Protein AF-A0A968BUD0-F1 (afdb_monomer_lite)

Secondary structure (DSSP, 8-state):
-HHHHHHHHHHHHHHS----PEEETTEEESS---HHHHHHHHHHHS-TTHHHHHHHHHHHHSTT-TTS-HHHHHHHHHHHHHHHHHHHHHHT-SS--GGGGTTHHHHHHHHHHHHHHHHHHHHHT-GGGGGGTTHHHHHHHHHHHHHHHHHHHHTTT-GGG---GGGT-

pLDDT: mean 84.37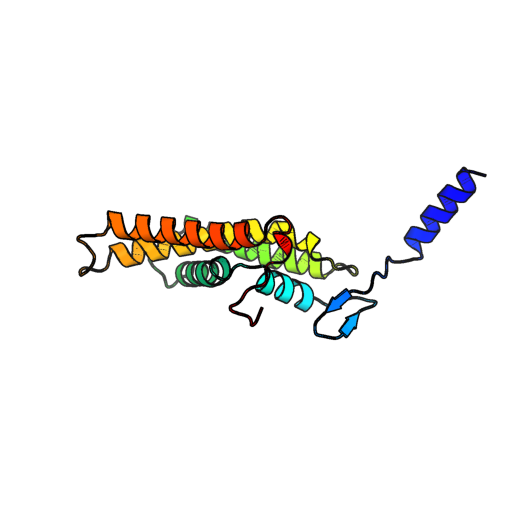, std 7.73, range [54.53, 96.25]

Foldseek 3Di:
DVVVVVVVVVVCCVVDDPQPFDDDPNDTHSKQPALVVLVQLVQFQDALQLVVLLVLLVVCLDPPNPQDDPVSSCLNVVLVCVLVVQSVVQRPDGDDDSVSSVVNVVSSNVSSVNSLQSVLCVQCPPPVCVVCSPVSSVVSVVVSVVVVCVLQVVCPPCSSPGTYVVVVD

Sequence (169 aa):
DVVRKVVNWTFFHVDTGHENPVFFNGEVFHGDPGLSYYVATILWKMTALTLPMALVALVFALPWSRRNTYVQRIVVWSLVVYVVCFTLQMGLGDWKQVSYMVPVFPALDVVAAFGLVQSTEGIGRIPRWRKWRWRLPMTFISLALALQAAIVFSRHPYYGTHHNTLLGG

Radius of gyration: 21.45 Å; chains: 1; bounding box: 52×38×60 Å

Structure (mmCIF, N/CA/C/O backbone):
data_AF-A0A968BUD0-F1
#
_entry.id   AF-A0A968BUD0-F1
#
loop_
_atom_site.group_PDB
_atom_site.id
_atom_site.type_symbol
_atom_site.label_atom_id
_atom_site.label_alt_id
_atom_site.label_comp_id
_atom_site.label_asym_id
_atom_site.label_entity_id
_atom_site.label_seq_id
_atom_site.pdbx_PDB_ins_code
_atom_site.Cartn_x
_atom_site.Cartn_y
_atom_site.Cartn_z
_atom_site.occupancy
_atom_site.B_iso_or_equiv
_atom_site.auth_seq_id
_atom_site.auth_comp_id
_atom_site.auth_asym_id
_atom_site.auth_atom_id
_atom_site.pdbx_PDB_model_num
ATOM 1 N N . ASP A 1 1 ? 25.306 -28.976 -33.942 1.00 77.81 1 ASP A N 1
ATOM 2 C CA . ASP A 1 1 ? 24.474 -27.758 -34.092 1.00 77.81 1 ASP A CA 1
ATOM 3 C C . ASP A 1 1 ? 23.688 -27.330 -32.858 1.00 77.81 1 ASP A C 1
ATOM 5 O O . ASP A 1 1 ? 23.699 -26.145 -32.545 1.00 77.81 1 ASP A O 1
ATOM 9 N N . VAL A 1 2 ? 23.062 -28.244 -32.108 1.00 82.75 2 VAL A N 1
ATOM 10 C CA . VAL A 1 2 ? 22.265 -27.889 -30.911 1.00 82.75 2 VAL A CA 1
ATOM 11 C C . VAL A 1 2 ? 23.099 -27.216 -29.811 1.00 82.75 2 VAL A C 1
ATOM 13 O O . VAL A 1 2 ? 22.711 -26.166 -29.314 1.00 82.75 2 VAL A O 1
ATOM 16 N N . VAL A 1 3 ? 24.286 -27.747 -29.493 1.00 85.44 3 VAL A N 1
ATOM 17 C CA . VAL A 1 3 ? 25.172 -27.186 -28.449 1.00 85.44 3 VAL A CA 1
ATOM 18 C C . VAL A 1 3 ? 25.592 -25.746 -28.765 1.00 85.44 3 VAL A C 1
ATOM 20 O O . VAL A 1 3 ? 25.570 -24.893 -27.887 1.00 85.44 3 VAL A O 1
ATOM 23 N N . ARG A 1 4 ? 25.886 -25.437 -30.035 1.00 86.19 4 ARG A N 1
ATOM 24 C CA . ARG A 1 4 ? 26.234 -24.074 -30.470 1.00 86.19 4 ARG A CA 1
ATOM 25 C C . ARG A 1 4 ? 25.051 -23.112 -30.329 1.00 86.19 4 ARG A C 1
ATOM 27 O O . ARG A 1 4 ? 25.244 -21.977 -29.915 1.00 86.19 4 ARG A O 1
ATOM 34 N N . LYS A 1 5 ? 23.828 -23.565 -30.630 1.00 84.44 5 LYS A N 1
ATOM 35 C CA . LYS A 1 5 ? 22.610 -22.769 -30.409 1.00 84.44 5 LYS A CA 1
ATOM 36 C C . LYS A 1 5 ? 22.368 -22.486 -28.930 1.00 84.44 5 LYS A C 1
ATOM 38 O O . LYS A 1 5 ? 22.041 -21.354 -28.608 1.00 84.44 5 LYS A O 1
ATOM 43 N N . VAL A 1 6 ? 22.546 -23.481 -28.060 1.00 86.88 6 VAL A N 1
ATOM 44 C CA . VAL A 1 6 ? 22.377 -23.312 -26.608 1.00 86.88 6 VAL A CA 1
ATOM 45 C C . VAL A 1 6 ? 23.390 -22.308 -26.068 1.00 86.88 6 VAL A C 1
ATOM 47 O O . VAL A 1 6 ? 22.992 -21.344 -25.429 1.00 86.88 6 VAL A O 1
ATOM 50 N N . VAL A 1 7 ? 24.671 -22.471 -26.408 1.00 89.06 7 VAL A N 1
ATOM 51 C CA . VAL A 1 7 ? 25.739 -21.554 -25.981 1.00 89.06 7 VAL A CA 1
ATOM 52 C C . VAL A 1 7 ? 25.476 -20.126 -26.469 1.00 89.06 7 VAL A C 1
ATOM 54 O O . VAL A 1 7 ? 25.532 -19.193 -25.674 1.00 89.06 7 VAL A O 1
ATOM 57 N N . ASN A 1 8 ? 25.107 -19.949 -27.741 1.00 85.75 8 ASN A N 1
ATOM 58 C CA . ASN A 1 8 ? 24.775 -18.628 -28.279 1.00 85.75 8 ASN A CA 1
ATOM 59 C C . ASN A 1 8 ? 23.538 -18.012 -27.608 1.00 85.75 8 ASN A C 1
ATOM 61 O O . ASN A 1 8 ? 23.515 -16.808 -27.393 1.00 85.75 8 ASN A O 1
ATOM 65 N N . TRP A 1 9 ? 22.525 -18.810 -27.256 1.00 79.38 9 TRP A N 1
ATOM 66 C CA . TRP A 1 9 ? 21.351 -18.327 -26.520 1.00 79.38 9 TRP A CA 1
ATOM 67 C C . TRP A 1 9 ? 21.690 -17.902 -25.092 1.00 79.38 9 TRP A C 1
ATOM 69 O O . TRP A 1 9 ? 21.162 -16.896 -24.621 1.00 79.38 9 TRP A O 1
ATOM 79 N N . THR A 1 10 ? 22.578 -18.636 -24.418 1.00 80.44 10 THR A N 1
ATOM 80 C CA . THR A 1 10 ? 23.068 -18.272 -23.086 1.00 80.44 10 THR A CA 1
ATOM 81 C C . THR A 1 10 ? 23.846 -16.963 -23.132 1.00 80.44 10 THR A C 1
ATOM 83 O O . THR A 1 10 ? 23.529 -16.068 -22.359 1.00 80.44 10 THR A O 1
ATOM 86 N N . PHE A 1 11 ? 24.789 -16.805 -24.068 1.00 83.81 11 PHE A N 1
ATOM 87 C CA . PHE A 1 11 ? 25.509 -15.537 -24.235 1.00 83.81 11 PHE A CA 1
ATOM 88 C C . PHE A 1 11 ? 24.576 -14.397 -24.640 1.00 83.81 11 PHE A C 1
ATOM 90 O O . PHE A 1 11 ? 24.663 -13.324 -24.065 1.00 83.81 11 PHE A O 1
ATOM 97 N N . PHE A 1 12 ? 23.599 -14.644 -25.517 1.00 76.75 12 PHE A N 1
ATOM 98 C CA . PHE A 1 12 ? 22.581 -13.650 -25.848 1.00 76.75 12 PHE A CA 1
ATOM 99 C C . PHE A 1 12 ? 21.806 -13.187 -24.604 1.00 76.75 12 PHE A C 1
ATOM 101 O O . PHE A 1 12 ? 21.669 -11.992 -24.413 1.00 76.75 12 PHE A O 1
ATOM 108 N N . HIS A 1 13 ? 21.366 -14.078 -23.709 1.00 70.69 13 HIS A N 1
ATOM 109 C CA . HIS A 1 13 ? 20.654 -13.675 -22.476 1.00 70.69 13 HIS A CA 1
ATOM 110 C C . HIS A 1 13 ? 21.536 -12.947 -21.457 1.00 70.69 13 HIS A C 1
ATOM 112 O O . HIS A 1 13 ? 21.014 -12.263 -20.581 1.00 70.69 13 HIS A O 1
ATOM 118 N N . VAL A 1 14 ? 22.852 -13.133 -21.548 1.00 70.81 14 VAL A N 1
ATOM 119 C CA . VAL A 1 14 ? 23.837 -12.449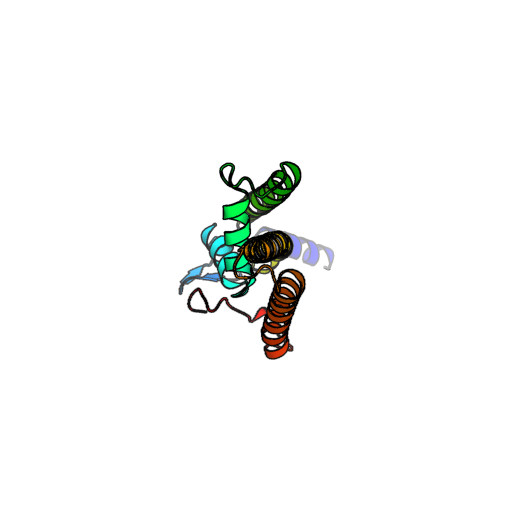 -20.706 1.00 70.81 14 VAL A CA 1
ATOM 120 C C . VAL A 1 14 ? 24.181 -11.071 -21.281 1.00 70.81 14 VAL A C 1
ATOM 122 O O . VAL A 1 14 ? 24.301 -10.122 -20.514 1.00 70.81 14 VAL A O 1
ATOM 125 N N . ASP A 1 15 ? 24.286 -10.951 -22.608 1.00 68.75 15 ASP A N 1
ATOM 126 C CA . ASP A 1 15 ? 24.683 -9.720 -23.305 1.00 68.75 15 ASP A CA 1
ATOM 127 C C . ASP A 1 15 ? 23.496 -8.793 -23.622 1.00 68.75 15 ASP A C 1
ATOM 129 O O . ASP A 1 15 ? 23.636 -7.573 -23.593 1.00 68.75 15 ASP A O 1
ATOM 133 N N . THR A 1 16 ? 22.312 -9.348 -23.908 1.00 63.69 16 THR A N 1
ATOM 134 C CA . THR A 1 16 ? 21.061 -8.582 -24.007 1.00 63.69 16 THR A CA 1
ATOM 135 C C . THR A 1 16 ? 20.347 -8.604 -22.664 1.00 63.69 16 THR A C 1
ATOM 137 O O . THR A 1 16 ? 19.541 -9.491 -22.366 1.00 63.69 16 THR A O 1
ATOM 140 N N . GLY A 1 17 ? 20.630 -7.586 -21.847 1.00 58.34 17 GLY A N 1
ATOM 141 C CA . GLY A 1 17 ? 19.720 -7.201 -20.774 1.00 58.34 17 GLY A CA 1
ATOM 142 C C . G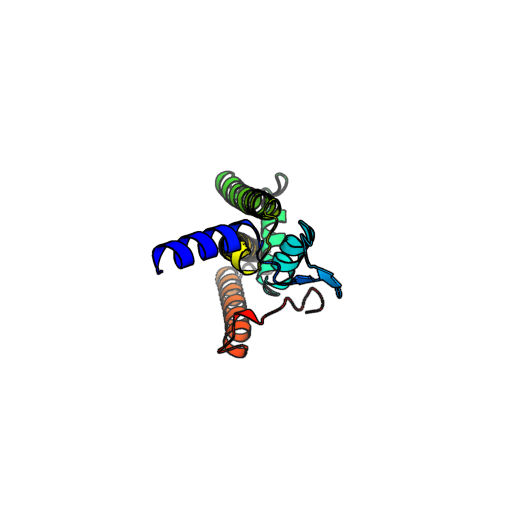LY A 1 17 ? 18.318 -7.078 -21.367 1.00 58.34 17 GLY A C 1
ATOM 143 O O . GLY A 1 17 ? 18.146 -6.511 -22.444 1.00 58.34 17 GLY A O 1
ATOM 144 N N . HIS A 1 18 ? 17.320 -7.700 -20.740 1.00 57.91 18 HIS A N 1
ATOM 145 C CA . HIS A 1 18 ? 15.944 -7.634 -21.226 1.00 57.91 18 HIS A CA 1
ATOM 146 C C . HIS A 1 18 ? 15.420 -6.196 -21.079 1.00 57.91 18 HIS A C 1
ATOM 148 O O . HIS A 1 18 ? 14.756 -5.865 -20.100 1.00 57.91 18 HIS A O 1
ATOM 154 N N . GLU A 1 19 ? 15.710 -5.340 -22.057 1.00 61.41 19 GLU A N 1
ATOM 155 C CA . GLU A 1 19 ? 15.243 -3.956 -22.134 1.00 61.41 19 GLU A CA 1
ATOM 156 C C . GLU A 1 19 ? 13.797 -3.927 -22.635 1.00 61.41 19 GLU A C 1
ATOM 158 O O . GLU A 1 19 ? 13.488 -3.395 -23.700 1.00 61.41 19 GLU A O 1
ATOM 163 N N . ASN A 1 20 ? 12.878 -4.540 -21.887 1.00 69.12 20 ASN A N 1
ATOM 164 C CA . ASN A 1 20 ? 11.471 -4.237 -22.097 1.00 69.12 20 ASN A CA 1
ATOM 165 C C . ASN A 1 20 ? 11.235 -2.823 -21.561 1.00 69.12 20 ASN A C 1
ATOM 167 O O . ASN A 1 20 ? 11.345 -2.627 -20.346 1.00 69.12 20 ASN A O 1
ATOM 171 N N . PRO A 1 21 ? 10.916 -1.847 -22.428 1.00 77.88 21 PRO A N 1
ATOM 172 C CA . PRO A 1 21 ? 10.742 -0.479 -21.988 1.00 77.88 21 PRO A CA 1
ATOM 173 C C . PRO A 1 21 ? 9.611 -0.391 -20.960 1.00 77.88 21 PRO A C 1
ATOM 175 O O . PRO A 1 21 ? 8.514 -0.921 -21.164 1.00 77.88 21 PRO A O 1
ATOM 178 N N . VAL A 1 22 ? 9.874 0.296 -19.852 1.00 83.69 22 VAL A N 1
ATOM 179 C CA . VAL A 1 22 ? 8.891 0.546 -18.799 1.00 83.69 22 VAL A CA 1
ATOM 180 C C . VAL A 1 22 ? 8.299 1.928 -19.016 1.00 83.69 22 VAL A C 1
ATOM 182 O O . VAL A 1 22 ? 8.994 2.935 -18.931 1.00 83.69 22 VAL A O 1
ATOM 185 N N . PHE A 1 23 ? 6.994 1.993 -19.268 1.00 83.31 23 PHE A N 1
ATOM 186 C CA . PHE A 1 23 ? 6.286 3.268 -19.281 1.00 83.31 23 PHE A CA 1
ATOM 187 C C . PHE A 1 23 ? 5.949 3.696 -17.849 1.00 83.31 23 PHE A C 1
ATOM 189 O O . PHE A 1 23 ? 5.211 3.002 -17.144 1.00 83.31 23 PHE A O 1
ATOM 196 N N . PHE A 1 24 ? 6.482 4.837 -17.417 1.00 85.81 24 PHE A N 1
ATOM 197 C CA . PHE A 1 24 ? 6.245 5.399 -16.091 1.00 85.81 24 PHE A CA 1
ATOM 198 C C . PHE A 1 24 ? 6.195 6.927 -16.161 1.00 85.81 24 PHE A C 1
ATOM 200 O O . PHE A 1 24 ? 7.020 7.553 -16.810 1.00 85.81 24 PHE A O 1
ATOM 207 N N . ASN A 1 25 ? 5.218 7.538 -15.487 1.00 85.56 25 ASN A N 1
ATOM 208 C CA . ASN A 1 25 ? 5.083 8.997 -15.392 1.00 85.56 25 ASN A CA 1
ATOM 209 C C . ASN A 1 25 ? 5.079 9.755 -16.746 1.00 85.56 25 ASN A C 1
ATOM 211 O O . ASN A 1 25 ? 5.583 10.869 -16.837 1.00 85.56 25 ASN A O 1
ATOM 215 N N . GLY A 1 26 ? 4.515 9.158 -17.803 1.00 85.06 26 GLY A N 1
ATOM 216 C CA . GLY A 1 26 ? 4.462 9.777 -19.136 1.00 85.06 26 GLY A CA 1
ATOM 217 C C . GLY A 1 26 ? 5.705 9.550 -20.000 1.00 85.06 26 GLY A C 1
ATOM 218 O O . GLY A 1 26 ? 5.694 9.920 -21.172 1.00 85.06 26 GLY A O 1
ATOM 219 N N . GLU A 1 27 ? 6.739 8.904 -19.462 1.00 86.19 27 GLU A N 1
ATOM 220 C CA . GLU A 1 27 ? 8.009 8.652 -20.138 1.00 86.19 27 GLU A CA 1
ATOM 221 C C . GLU A 1 27 ? 8.247 7.149 -20.331 1.00 86.19 27 GLU A C 1
ATOM 223 O O . GLU A 1 27 ? 7.795 6.308 -19.548 1.00 86.19 27 GLU A O 1
ATOM 228 N N . VAL A 1 28 ? 8.945 6.804 -21.413 1.00 86.06 28 VAL A N 1
ATOM 229 C CA . VAL A 1 28 ? 9.357 5.432 -21.718 1.00 86.06 28 VAL A CA 1
ATOM 230 C C . VAL A 1 28 ? 10.801 5.258 -21.255 1.00 86.06 28 VAL A C 1
ATOM 232 O O . VAL A 1 28 ? 11.718 5.819 -21.849 1.00 86.06 28 VAL A O 1
ATOM 235 N N . PHE A 1 29 ? 11.003 4.480 -20.195 1.00 82.25 29 PHE A N 1
ATOM 236 C CA . PHE A 1 29 ? 12.322 4.171 -19.656 1.00 82.25 29 PHE A CA 1
ATOM 237 C C . PHE A 1 29 ? 12.866 2.895 -20.298 1.00 82.25 29 PHE A C 1
ATOM 239 O O . PHE A 1 29 ? 12.257 1.833 -20.190 1.00 82.25 29 PHE A O 1
ATOM 246 N N . HIS A 1 30 ? 14.029 3.002 -20.941 1.00 76.56 30 HIS A N 1
ATOM 247 C CA . HIS A 1 30 ? 14.807 1.859 -21.443 1.00 76.56 30 HIS A CA 1
ATOM 248 C C . HIS A 1 30 ? 15.827 1.331 -20.416 1.00 76.56 30 HIS A C 1
ATOM 250 O O . HIS A 1 30 ? 16.490 0.335 -20.667 1.00 76.56 30 HIS A O 1
ATOM 256 N N . GLY A 1 31 ? 15.926 1.983 -19.255 1.00 75.88 31 GLY A N 1
ATOM 257 C CA . GLY A 1 31 ? 16.744 1.562 -18.118 1.00 75.88 31 GLY A CA 1
ATOM 258 C C . GLY A 1 31 ? 15.954 1.662 -16.815 1.00 75.88 31 GLY A C 1
ATOM 259 O O . GLY A 1 31 ? 14.729 1.546 -16.816 1.00 75.88 31 GLY A O 1
ATOM 260 N N . ASP A 1 32 ? 16.642 1.917 -15.706 1.00 79.44 32 ASP A N 1
ATOM 261 C CA . ASP A 1 32 ? 16.026 1.952 -14.383 1.00 79.44 32 ASP A CA 1
ATOM 262 C C . ASP A 1 32 ? 15.163 3.225 -14.133 1.00 79.44 32 ASP A C 1
ATOM 264 O O . ASP A 1 32 ? 15.721 4.319 -14.004 1.00 79.44 32 ASP A O 1
ATOM 268 N N . PRO A 1 33 ? 13.819 3.126 -13.975 1.00 81.81 33 PRO A N 1
ATOM 269 C CA . PRO A 1 33 ? 12.957 4.257 -13.591 1.00 81.81 33 PRO A CA 1
ATOM 270 C C . PRO A 1 33 ? 13.140 4.723 -12.127 1.00 81.81 33 PRO A C 1
ATOM 272 O O . PRO A 1 33 ? 12.544 5.713 -11.700 1.00 81.81 33 PRO A O 1
ATOM 275 N N . GLY A 1 34 ? 13.938 4.009 -11.333 1.00 85.75 34 GLY A N 1
ATOM 276 C CA . GLY A 1 34 ? 14.283 4.321 -9.952 1.00 85.75 34 GLY A CA 1
ATOM 277 C C . GLY A 1 34 ? 13.287 3.801 -8.913 1.00 85.75 34 GLY A C 1
ATOM 278 O O . GLY A 1 34 ? 12.303 3.116 -9.200 1.00 85.75 34 GLY A O 1
ATOM 279 N N . LEU A 1 35 ? 13.547 4.126 -7.642 1.00 88.12 35 LEU A N 1
ATOM 280 C CA . LEU A 1 35 ? 12.738 3.666 -6.503 1.00 88.12 35 LEU A CA 1
ATOM 281 C C . LEU A 1 35 ? 11.307 4.236 -6.511 1.00 88.12 35 LEU A C 1
ATOM 283 O O . LEU A 1 35 ? 10.377 3.602 -6.006 1.00 88.12 35 LEU A O 1
ATOM 287 N N . SER A 1 36 ? 11.116 5.420 -7.102 1.00 89.94 36 SER A N 1
ATOM 288 C CA . SER A 1 36 ? 9.811 6.080 -7.223 1.00 89.94 36 SER A CA 1
ATOM 289 C C . SER A 1 36 ? 8.791 5.216 -7.967 1.00 89.94 36 SER A C 1
ATOM 291 O O . SER A 1 36 ? 7.614 5.245 -7.609 1.00 89.94 36 SER A O 1
ATOM 293 N N . TYR A 1 37 ? 9.236 4.383 -8.915 1.00 89.69 37 TYR A N 1
ATOM 294 C CA . TYR A 1 37 ? 8.397 3.416 -9.621 1.00 89.69 37 TYR A CA 1
ATOM 295 C C . TYR A 1 37 ? 7.670 2.469 -8.660 1.00 89.69 37 TYR A C 1
ATOM 297 O O . TYR A 1 37 ? 6.455 2.284 -8.761 1.00 89.69 37 TYR A O 1
ATOM 305 N N . TYR A 1 38 ? 8.383 1.893 -7.687 1.00 90.81 38 TYR A N 1
ATOM 306 C CA . TYR A 1 38 ? 7.781 0.959 -6.737 1.00 90.81 38 TYR A CA 1
ATOM 307 C C . TYR A 1 38 ? 6.908 1.657 -5.701 1.00 90.81 38 TYR A C 1
ATOM 309 O O . TYR A 1 38 ? 5.831 1.153 -5.384 1.00 90.81 38 TYR A O 1
ATOM 317 N N . VAL A 1 39 ? 7.312 2.840 -5.229 1.00 91.31 39 VAL A N 1
ATOM 318 C CA . VAL A 1 39 ? 6.485 3.645 -4.317 1.00 91.31 39 VAL A CA 1
ATOM 319 C C . VAL A 1 39 ? 5.156 4.009 -4.986 1.00 91.31 39 VAL A C 1
ATOM 321 O O . VAL A 1 39 ? 4.093 3.786 -4.406 1.00 91.31 39 VAL A O 1
ATOM 324 N N . ALA A 1 40 ? 5.199 4.488 -6.231 1.00 90.25 40 ALA A N 1
ATOM 325 C CA . ALA A 1 40 ? 4.007 4.800 -7.012 1.00 90.25 40 ALA A CA 1
ATOM 326 C C . ALA A 1 40 ? 3.166 3.546 -7.293 1.00 90.25 40 ALA A C 1
ATOM 328 O O . ALA A 1 40 ? 1.949 3.569 -7.118 1.00 90.25 40 ALA A O 1
ATOM 329 N N . THR A 1 41 ? 3.807 2.424 -7.637 1.00 89.88 41 THR A N 1
ATOM 330 C CA . THR A 1 41 ? 3.126 1.139 -7.855 1.00 89.88 41 THR A CA 1
ATOM 331 C C . THR A 1 41 ? 2.351 0.698 -6.617 1.00 89.88 41 THR A C 1
ATOM 333 O O . THR A 1 41 ? 1.180 0.343 -6.729 1.00 89.88 41 THR A O 1
ATOM 336 N N . ILE A 1 42 ? 2.965 0.748 -5.432 1.00 90.44 42 ILE A N 1
ATOM 337 C CA . ILE A 1 42 ? 2.310 0.386 -4.169 1.00 90.44 42 ILE A CA 1
ATOM 338 C C . ILE A 1 42 ? 1.104 1.299 -3.915 1.00 90.44 42 ILE A C 1
ATOM 340 O O . ILE A 1 42 ? 0.007 0.815 -3.636 1.00 90.44 42 ILE A O 1
ATOM 344 N N . LEU A 1 43 ? 1.283 2.613 -4.062 1.00 89.56 43 LEU A N 1
ATOM 345 C CA . LEU A 1 43 ? 0.239 3.607 -3.819 1.00 89.56 43 LEU A CA 1
ATOM 346 C C . LEU A 1 43 ? -0.960 3.458 -4.770 1.00 89.56 43 LEU A C 1
ATOM 348 O O . LEU A 1 43 ? -2.109 3.481 -4.316 1.00 89.56 43 LEU A O 1
ATOM 352 N N . TRP A 1 44 ? -0.707 3.257 -6.066 1.00 88.38 44 TRP A N 1
ATOM 353 C CA . TRP A 1 44 ? -1.751 3.083 -7.077 1.00 88.38 44 TRP A CA 1
ATOM 354 C C . TRP A 1 44 ? -2.417 1.711 -7.034 1.00 88.38 44 TRP A C 1
ATOM 356 O O . TRP A 1 44 ? -3.598 1.615 -7.358 1.00 88.38 44 TRP A O 1
ATOM 366 N N . LYS A 1 45 ? -1.705 0.649 -6.643 1.00 87.81 45 LYS A N 1
ATOM 367 C CA . LYS A 1 45 ? -2.286 -0.700 -6.543 1.00 87.81 45 LYS A CA 1
ATOM 368 C C . LYS A 1 45 ? -3.045 -0.933 -5.242 1.00 87.81 45 LYS A C 1
ATOM 370 O O . LYS A 1 45 ? -3.913 -1.804 -5.215 1.00 87.81 45 LYS A O 1
ATOM 375 N N . MET A 1 46 ? -2.785 -0.153 -4.191 1.00 86.94 46 MET A N 1
ATOM 376 C CA . MET A 1 46 ? -3.630 -0.177 -3.000 1.00 86.94 46 MET A CA 1
ATOM 377 C C . MET A 1 46 ? -5.067 0.244 -3.328 1.00 86.94 46 MET A C 1
ATOM 379 O O . MET A 1 46 ? -5.330 1.093 -4.178 1.00 86.94 46 MET A O 1
ATOM 383 N N . THR A 1 47 ? -6.025 -0.364 -2.637 1.00 84.69 47 THR A N 1
ATOM 384 C CA . THR A 1 47 ? -7.433 0.005 -2.770 1.00 84.69 47 THR A CA 1
ATOM 385 C C . THR A 1 47 ? -7.714 1.313 -2.036 1.00 84.69 47 THR A C 1
ATOM 387 O O . THR A 1 47 ? -7.011 1.679 -1.088 1.00 84.69 47 THR A O 1
ATOM 390 N N . ALA A 1 48 ? -8.801 1.985 -2.424 1.00 82.81 48 ALA A N 1
ATOM 391 C CA . ALA A 1 48 ? -9.283 3.180 -1.734 1.00 82.81 48 ALA A CA 1
ATOM 392 C C . ALA A 1 48 ? -9.589 2.931 -0.243 1.00 82.81 48 ALA A C 1
ATOM 394 O O . ALA A 1 48 ? -9.662 3.879 0.531 1.00 82.81 48 ALA A O 1
ATOM 395 N N . LEU A 1 49 ? -9.749 1.667 0.170 1.00 84.50 49 LEU A N 1
ATOM 396 C CA . LEU A 1 49 ? -9.952 1.279 1.562 1.00 84.50 49 LEU A CA 1
ATOM 397 C C . LEU A 1 49 ? -8.643 0.895 2.269 1.00 84.50 49 LEU A C 1
ATOM 399 O O . LEU A 1 49 ? -8.419 1.311 3.406 1.00 84.50 49 LEU A O 1
ATOM 403 N N . THR A 1 50 ? -7.770 0.118 1.624 1.00 87.50 50 THR A N 1
ATOM 404 C CA . THR A 1 50 ? -6.552 -0.395 2.274 1.00 87.50 50 THR A CA 1
ATOM 405 C C . THR A 1 50 ? -5.559 0.716 2.595 1.00 87.50 50 THR A C 1
ATOM 407 O O . THR A 1 50 ? -5.016 0.723 3.698 1.00 87.50 50 THR A O 1
ATOM 410 N N . LEU A 1 51 ? -5.393 1.709 1.712 1.00 88.62 51 LEU A N 1
ATOM 411 C CA . LEU A 1 51 ? -4.500 2.848 1.953 1.00 88.62 51 LEU A CA 1
ATOM 412 C C . LEU A 1 51 ? -4.875 3.640 3.224 1.00 88.62 51 LEU A C 1
ATOM 414 O O . LEU A 1 51 ? -4.034 3.739 4.122 1.00 88.62 51 LEU A O 1
ATOM 418 N N . PRO A 1 52 ? -6.098 4.192 3.374 1.00 90.25 52 PRO A N 1
ATOM 419 C CA . PRO A 1 52 ? -6.438 4.960 4.570 1.00 90.25 52 PRO A CA 1
ATOM 420 C C . PRO A 1 52 ? -6.441 4.096 5.832 1.00 90.25 52 PRO A C 1
ATOM 422 O O . PRO A 1 52 ? -6.018 4.566 6.886 1.00 90.25 52 PRO A O 1
ATOM 425 N N . MET A 1 53 ? -6.863 2.829 5.752 1.00 90.81 53 MET A N 1
ATOM 426 C CA . MET A 1 53 ? -6.831 1.939 6.916 1.00 90.81 53 MET A CA 1
ATOM 427 C C . MET A 1 53 ? -5.395 1.616 7.354 1.00 90.81 53 MET A C 1
ATOM 429 O O . MET A 1 53 ? -5.123 1.591 8.554 1.00 90.81 53 MET A O 1
ATOM 433 N N . ALA A 1 54 ? -4.454 1.452 6.421 1.00 90.12 54 ALA A N 1
ATOM 434 C CA . ALA A 1 54 ? -3.040 1.281 6.749 1.00 90.12 54 ALA A CA 1
ATOM 435 C C . ALA A 1 54 ? -2.450 2.535 7.422 1.00 90.12 54 ALA A C 1
ATOM 437 O O . ALA A 1 54 ? -1.736 2.421 8.420 1.00 90.12 54 ALA A O 1
ATOM 438 N N . LEU A 1 55 ? -2.807 3.738 6.950 1.00 91.44 55 LEU A N 1
ATOM 439 C CA . LEU A 1 55 ? -2.408 4.996 7.597 1.00 91.44 55 LEU A CA 1
ATOM 440 C C . LEU A 1 55 ? -2.955 5.103 9.023 1.00 91.44 55 LEU A C 1
ATOM 442 O O . LEU A 1 55 ? -2.225 5.469 9.945 1.00 91.44 55 LEU A O 1
ATOM 446 N N . VAL A 1 56 ? -4.221 4.739 9.229 1.00 89.88 56 VAL A N 1
ATOM 447 C CA . VAL A 1 56 ? -4.829 4.712 10.563 1.00 89.88 56 VAL A CA 1
ATOM 448 C C . VAL A 1 56 ? -4.080 3.745 11.486 1.00 89.88 56 VAL A C 1
ATOM 450 O O . VAL A 1 56 ? -3.785 4.094 12.631 1.00 89.88 56 VAL A O 1
ATOM 453 N N . ALA A 1 57 ? -3.716 2.558 10.993 1.00 89.75 57 ALA A N 1
ATOM 454 C CA . ALA A 1 57 ? -2.928 1.593 11.755 1.00 89.75 57 ALA A CA 1
ATOM 455 C C . ALA A 1 57 ? -1.571 2.166 12.184 1.00 89.75 57 ALA A C 1
ATOM 457 O O . ALA A 1 57 ? -1.178 2.001 13.340 1.00 89.75 57 ALA A O 1
ATOM 458 N N . LEU A 1 58 ? -0.889 2.882 11.283 1.00 89.94 58 LEU A N 1
ATOM 459 C CA . LEU A 1 58 ? 0.389 3.532 11.565 1.00 89.94 58 LEU A CA 1
ATOM 460 C C . LEU A 1 58 ? 0.241 4.609 12.647 1.00 89.94 58 LEU A C 1
ATOM 462 O O . LEU A 1 58 ? 1.007 4.622 13.608 1.00 89.94 58 LEU A O 1
ATOM 466 N N . VAL A 1 59 ? -0.788 5.459 12.550 1.00 88.81 59 VAL A N 1
ATOM 467 C CA . VAL A 1 59 ? -1.067 6.511 13.544 1.00 88.81 59 VAL A CA 1
ATOM 468 C C .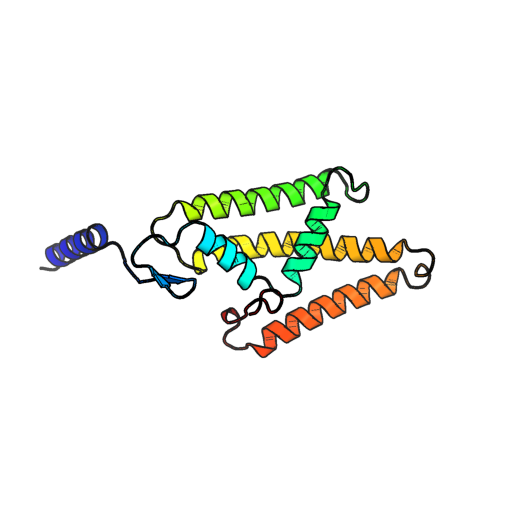 VAL A 1 59 ? -1.281 5.922 14.939 1.00 88.81 59 VAL A C 1
ATOM 470 O O . VAL A 1 59 ? -0.787 6.461 15.931 1.00 88.81 59 VAL A O 1
ATOM 473 N N . PHE A 1 60 ? -1.987 4.798 15.042 1.00 85.31 60 PHE A N 1
ATOM 474 C CA . PHE A 1 60 ? -2.208 4.147 16.329 1.00 85.31 60 PHE A CA 1
ATOM 475 C C . PHE A 1 60 ? -1.033 3.271 16.803 1.00 85.31 60 PHE A C 1
ATOM 477 O O . PHE A 1 60 ? -0.952 2.975 17.999 1.00 85.31 60 PHE A O 1
ATOM 484 N N . ALA A 1 61 ? -0.111 2.879 15.919 1.00 84.94 61 ALA A N 1
ATOM 485 C CA . ALA A 1 61 ? 1.128 2.183 16.273 1.00 84.94 61 ALA A CA 1
ATOM 486 C C . ALA A 1 61 ? 2.211 3.120 16.846 1.00 84.94 61 ALA A C 1
ATOM 488 O O . ALA A 1 61 ? 3.193 2.644 17.424 1.00 84.94 61 ALA A O 1
ATOM 489 N N . LEU A 1 62 ? 2.026 4.440 16.732 1.00 87.06 62 LEU A N 1
ATOM 490 C CA . LEU A 1 62 ? 2.946 5.439 17.270 1.00 87.06 62 LEU A CA 1
ATOM 491 C C . LEU A 1 62 ? 3.012 5.394 18.805 1.00 87.06 62 LEU A C 1
ATOM 493 O O . LEU A 1 62 ? 2.026 5.067 19.478 1.00 87.06 62 LEU A O 1
ATOM 497 N N . PRO A 1 63 ? 4.172 5.743 19.395 1.00 77.88 63 PRO A N 1
ATOM 498 C CA . PRO A 1 63 ? 4.423 5.563 20.822 1.00 77.88 63 PRO A CA 1
ATOM 499 C C . PRO A 1 63 ? 3.441 6.336 21.713 1.00 77.88 63 PRO A C 1
ATOM 501 O O . PRO A 1 63 ? 3.107 5.857 22.801 1.00 77.88 63 PRO A O 1
ATOM 504 N N . TRP A 1 64 ? 2.898 7.460 21.226 1.00 78.56 64 TRP A N 1
ATOM 505 C CA . TRP A 1 64 ? 1.895 8.265 21.931 1.00 78.56 64 TRP A CA 1
ATOM 506 C C . TRP A 1 64 ? 0.533 7.571 22.082 1.00 78.56 64 TRP A C 1
ATOM 508 O O . TRP A 1 64 ? -0.242 7.893 22.982 1.00 78.56 64 TRP A O 1
ATOM 518 N N . SER A 1 65 ? 0.209 6.616 21.210 1.00 76.12 65 SER A N 1
ATOM 519 C CA . SER A 1 65 ? -1.117 6.007 21.146 1.00 76.12 65 SER A CA 1
ATOM 520 C C . SER A 1 65 ? -1.247 4.888 22.175 1.00 76.12 65 SER A C 1
ATOM 522 O O . SER A 1 65 ? -0.932 3.731 21.903 1.00 76.12 65 SER A O 1
ATOM 524 N N . ARG A 1 66 ? -1.746 5.187 23.379 1.00 74.94 66 ARG A N 1
ATOM 525 C CA . ARG A 1 66 ? -1.926 4.192 24.463 1.00 74.94 66 ARG A CA 1
ATOM 526 C C . ARG A 1 66 ? -2.950 3.077 24.169 1.00 74.94 66 ARG A C 1
ATOM 528 O O . ARG A 1 66 ? -3.320 2.343 25.078 1.00 74.94 66 ARG A O 1
ATOM 535 N N . ARG A 1 67 ? -3.457 2.970 22.937 1.00 71.62 67 ARG A N 1
ATOM 536 C CA . ARG A 1 67 ? -4.454 1.961 22.561 1.00 71.62 67 ARG A CA 1
ATOM 537 C C . ARG A 1 67 ? -3.860 0.585 22.281 1.00 71.62 67 ARG A C 1
ATOM 539 O O . ARG A 1 67 ? -4.508 -0.393 22.630 1.00 71.62 67 ARG A O 1
ATOM 546 N N . ASN A 1 68 ? -2.658 0.517 21.713 1.00 78.50 68 ASN A N 1
ATOM 547 C CA . ASN A 1 68 ? -2.074 -0.754 21.287 1.00 78.50 68 ASN A CA 1
ATOM 548 C C . ASN A 1 68 ? -1.186 -1.383 22.351 1.00 78.50 68 ASN A C 1
ATOM 550 O O . ASN A 1 68 ? -0.382 -0.703 22.996 1.00 78.50 68 ASN A O 1
ATOM 554 N N . THR A 1 69 ? -1.276 -2.706 22.465 1.00 82.06 69 THR A N 1
ATOM 555 C CA . THR A 1 69 ? -0.317 -3.502 23.232 1.00 82.06 69 THR A CA 1
ATOM 556 C C . THR A 1 69 ? 1.069 -3.403 22.589 1.00 82.06 69 THR A C 1
ATOM 558 O O . THR A 1 69 ? 1.194 -3.275 21.370 1.00 82.06 69 THR A O 1
ATOM 561 N N . TYR A 1 70 ? 2.124 -3.517 23.399 1.00 85.50 70 TYR A N 1
ATOM 562 C CA . TYR A 1 70 ? 3.513 -3.558 22.926 1.00 85.50 70 TYR A CA 1
ATOM 563 C C . TYR A 1 70 ? 3.718 -4.563 21.776 1.00 85.50 70 TYR A C 1
ATOM 565 O O . TYR A 1 70 ? 4.301 -4.214 20.753 1.00 85.50 70 TYR A O 1
ATOM 573 N N . VAL A 1 71 ? 3.130 -5.760 21.892 1.00 87.19 71 VAL A N 1
ATOM 574 C CA . VAL A 1 71 ? 3.175 -6.810 20.860 1.00 87.19 71 VAL A CA 1
ATOM 575 C C . VAL A 1 71 ? 2.557 -6.348 19.536 1.00 87.19 71 VAL A C 1
ATOM 577 O O . VAL A 1 71 ? 3.172 -6.508 18.489 1.00 87.19 71 VAL A O 1
ATOM 580 N N . GLN A 1 72 ? 1.374 -5.725 19.563 1.00 87.44 72 GLN A N 1
ATOM 581 C CA . GLN A 1 72 ? 0.705 -5.238 18.348 1.00 87.44 72 GLN A CA 1
ATOM 582 C C . GLN A 1 72 ? 1.534 -4.162 17.642 1.00 87.44 72 GLN A C 1
ATOM 584 O O . GLN A 1 72 ? 1.651 -4.174 16.420 1.00 87.44 72 GLN A O 1
ATOM 589 N N . ARG A 1 73 ? 2.146 -3.251 18.410 1.00 87.69 73 ARG A N 1
ATOM 590 C CA . ARG A 1 73 ? 3.037 -2.226 17.854 1.00 87.69 73 ARG A CA 1
ATOM 591 C C . ARG A 1 73 ? 4.247 -2.855 17.175 1.00 87.69 73 ARG A C 1
ATOM 593 O O . ARG A 1 73 ? 4.562 -2.447 16.065 1.00 87.69 73 ARG A O 1
ATOM 600 N N . ILE A 1 74 ? 4.886 -3.842 17.809 1.00 91.56 74 ILE A N 1
ATOM 601 C CA . ILE A 1 74 ? 6.003 -4.572 17.197 1.00 91.56 74 ILE A CA 1
ATOM 602 C C . ILE A 1 74 ? 5.558 -5.209 15.890 1.00 91.56 74 ILE A C 1
ATOM 604 O O . ILE A 1 74 ? 6.220 -4.995 14.889 1.00 91.56 74 ILE A O 1
ATOM 608 N N . VAL A 1 75 ? 4.429 -5.923 15.866 1.00 92.44 75 VAL A N 1
ATOM 609 C CA . VAL A 1 75 ? 3.942 -6.580 14.642 1.00 92.44 75 VAL A CA 1
ATOM 610 C C . VAL A 1 75 ? 3.724 -5.570 13.513 1.00 92.44 75 VAL A C 1
ATOM 612 O O . VAL A 1 75 ? 4.219 -5.783 12.408 1.00 92.44 75 VAL A O 1
ATOM 615 N N . VAL A 1 76 ? 3.044 -4.449 13.782 1.00 92.50 76 VAL A N 1
ATOM 616 C CA . VAL A 1 76 ? 2.827 -3.399 12.771 1.00 92.50 76 VAL A CA 1
ATOM 617 C C . VAL A 1 76 ? 4.159 -2.819 12.293 1.00 92.50 76 VAL A C 1
ATOM 619 O O . VAL A 1 76 ? 4.373 -2.715 11.089 1.00 92.50 76 VAL A O 1
ATOM 622 N N . TRP A 1 77 ? 5.082 -2.492 13.202 1.00 94.19 77 TRP A N 1
ATOM 623 C CA . TRP A 1 77 ? 6.392 -1.958 12.827 1.00 94.19 77 TRP A CA 1
ATOM 624 C C . TRP A 1 77 ? 7.257 -2.971 12.078 1.00 94.19 77 TRP A C 1
ATOM 626 O O . TRP A 1 77 ? 7.912 -2.590 11.117 1.00 94.19 77 TRP A O 1
ATOM 636 N N . SER A 1 78 ? 7.228 -4.252 12.444 1.00 94.25 78 SER A N 1
ATOM 637 C CA . SER A 1 78 ? 7.921 -5.322 11.722 1.00 94.25 78 SER A CA 1
ATOM 638 C C . SER A 1 78 ? 7.395 -5.465 10.297 1.00 94.25 78 SER A C 1
ATOM 640 O O . SER A 1 78 ? 8.195 -5.613 9.379 1.00 94.25 78 SER A O 1
ATOM 642 N N . LEU A 1 79 ? 6.077 -5.360 10.091 1.00 94.94 79 LEU A N 1
ATOM 643 C CA . LEU A 1 79 ? 5.481 -5.358 8.753 1.00 94.94 79 LEU A CA 1
ATOM 644 C C . LEU A 1 79 ? 5.869 -4.103 7.965 1.00 94.94 79 LEU A C 1
ATOM 646 O O . LEU A 1 79 ? 6.237 -4.214 6.803 1.00 94.94 79 LEU A O 1
ATOM 650 N N . VAL A 1 80 ? 5.855 -2.922 8.587 1.00 94.44 80 VAL A N 1
ATOM 651 C CA . VAL A 1 80 ? 6.294 -1.673 7.937 1.00 94.44 80 VAL A CA 1
ATOM 652 C C . VAL A 1 80 ? 7.768 -1.754 7.536 1.00 94.44 80 VAL A C 1
ATOM 654 O O . VAL A 1 80 ? 8.111 -1.430 6.403 1.00 94.44 80 VAL A O 1
ATOM 657 N N . VAL A 1 81 ? 8.636 -2.233 8.430 1.00 96.25 81 VAL A N 1
ATOM 658 C CA . VAL A 1 81 ? 10.060 -2.453 8.143 1.00 96.25 81 VAL A CA 1
ATOM 659 C C . VAL A 1 81 ? 10.225 -3.472 7.022 1.00 96.25 81 VAL A C 1
ATOM 661 O O . VAL A 1 81 ? 10.994 -3.218 6.103 1.00 96.25 81 VAL A O 1
ATOM 664 N N . TYR A 1 82 ? 9.470 -4.574 7.038 1.00 96.19 82 TYR A N 1
ATOM 665 C CA . TYR A 1 82 ? 9.460 -5.547 5.946 1.00 96.19 82 TYR A CA 1
ATOM 666 C C . TYR A 1 82 ? 9.111 -4.886 4.608 1.00 96.19 82 TYR A C 1
ATOM 668 O O . TYR A 1 82 ? 9.869 -5.033 3.655 1.00 96.19 82 TYR A O 1
ATOM 676 N N . VAL A 1 83 ? 8.025 -4.107 4.543 1.00 95.19 83 VAL A N 1
ATOM 677 C CA . VAL A 1 83 ? 7.612 -3.394 3.324 1.00 95.19 83 VAL A CA 1
ATOM 678 C C . VAL A 1 83 ? 8.714 -2.456 2.833 1.00 95.19 83 VAL A C 1
ATOM 680 O O . VAL A 1 83 ? 9.050 -2.476 1.649 1.00 95.19 83 VAL A O 1
ATOM 683 N N . VAL A 1 84 ? 9.304 -1.660 3.726 1.00 95.12 84 VAL A N 1
ATOM 684 C CA . VAL A 1 84 ? 10.364 -0.704 3.375 1.00 95.12 84 VAL A CA 1
ATOM 685 C C . VAL A 1 84 ? 11.618 -1.431 2.892 1.00 95.12 84 VAL A C 1
ATOM 687 O O . VAL A 1 84 ? 12.096 -1.149 1.796 1.00 95.12 84 VAL A O 1
ATOM 690 N N . CYS A 1 85 ? 12.132 -2.390 3.662 1.00 95.69 85 CYS A N 1
ATOM 691 C CA . CYS A 1 85 ? 13.335 -3.142 3.312 1.00 95.69 85 CYS A CA 1
ATOM 692 C C . CYS A 1 85 ? 13.153 -3.937 2.017 1.00 95.69 85 CYS A C 1
ATOM 694 O O . CYS A 1 85 ? 14.042 -3.912 1.173 1.00 95.69 85 CYS A O 1
ATOM 696 N N . PHE A 1 86 ? 12.003 -4.586 1.828 1.00 94.19 86 PHE A N 1
ATOM 697 C CA . PHE A 1 86 ? 11.701 -5.328 0.607 1.00 94.19 86 PHE A CA 1
ATOM 698 C C . PHE A 1 86 ? 11.621 -4.395 -0.609 1.00 94.19 86 PHE A C 1
ATOM 700 O O . PHE A 1 86 ? 12.198 -4.686 -1.654 1.00 94.19 86 PHE A O 1
ATOM 707 N N . THR A 1 87 ? 10.967 -3.238 -0.469 1.00 92.94 87 THR A N 1
ATOM 708 C CA . THR A 1 87 ? 10.877 -2.244 -1.552 1.00 92.94 87 THR A CA 1
ATOM 709 C C . THR A 1 87 ? 12.253 -1.684 -1.911 1.00 92.94 87 THR A C 1
ATOM 711 O O . THR A 1 87 ? 12.568 -1.555 -3.091 1.00 92.94 87 THR A O 1
ATOM 714 N N . LEU A 1 88 ? 13.095 -1.393 -0.913 1.00 93.31 88 LEU A N 1
ATOM 715 C CA . LEU A 1 88 ? 14.474 -0.949 -1.133 1.00 93.31 88 LEU A CA 1
ATOM 716 C C . LEU A 1 88 ? 15.311 -2.034 -1.810 1.00 93.31 88 LEU A C 1
ATOM 718 O O . LEU A 1 88 ? 15.987 -1.743 -2.790 1.00 93.31 88 LEU A O 1
ATOM 722 N N . GLN A 1 89 ? 15.223 -3.278 -1.335 1.00 93.44 89 GLN A N 1
ATOM 723 C CA . GLN A 1 89 ? 15.923 -4.420 -1.920 1.00 93.44 89 GLN A CA 1
ATOM 724 C C . GLN A 1 89 ? 15.553 -4.601 -3.395 1.00 93.44 89 GLN A C 1
ATOM 726 O O . GLN A 1 89 ? 16.441 -4.714 -4.235 1.00 93.44 89 GLN A O 1
ATOM 731 N N . MET A 1 90 ? 14.260 -4.587 -3.724 1.00 90.12 90 MET A N 1
ATOM 732 C CA . MET A 1 90 ? 13.815 -4.682 -5.116 1.00 90.12 90 MET A CA 1
ATOM 733 C C . MET A 1 90 ? 14.190 -3.439 -5.926 1.00 90.12 90 MET A C 1
ATOM 735 O O . MET A 1 90 ? 14.435 -3.542 -7.126 1.00 90.12 90 MET A O 1
ATOM 739 N N . GLY A 1 91 ? 14.267 -2.271 -5.281 1.00 87.38 91 GLY A N 1
ATOM 740 C CA . GLY A 1 91 ? 14.711 -1.011 -5.872 1.00 87.38 91 GLY A CA 1
ATOM 741 C C . GLY A 1 91 ? 16.144 -1.035 -6.402 1.00 87.38 91 GLY A C 1
ATOM 742 O O . GLY A 1 91 ? 16.422 -0.322 -7.360 1.00 87.38 91 GLY A O 1
ATOM 743 N N . LEU A 1 92 ? 17.018 -1.876 -5.841 1.00 86.25 92 LEU A N 1
ATOM 744 C CA . LEU A 1 92 ? 18.400 -2.061 -6.306 1.00 86.25 92 LEU A CA 1
ATOM 745 C C . LEU A 1 92 ? 18.505 -2.876 -7.606 1.00 86.25 92 LEU A C 1
ATOM 747 O O . LEU A 1 92 ? 19.577 -2.928 -8.202 1.00 86.25 92 LEU A O 1
ATOM 751 N N . GLY A 1 93 ? 17.426 -3.542 -8.029 1.00 82.06 93 GLY A N 1
ATOM 752 C CA . GLY A 1 93 ? 17.399 -4.292 -9.281 1.00 82.06 93 GLY A CA 1
ATOM 753 C C . GLY A 1 93 ? 17.290 -3.362 -10.485 1.00 82.06 93 GLY A C 1
ATOM 754 O O . GLY A 1 93 ? 16.391 -2.524 -10.528 1.00 82.06 93 GLY A O 1
ATOM 755 N N . ASP A 1 94 ? 18.166 -3.550 -11.470 1.00 75.31 94 ASP A N 1
ATOM 756 C CA . ASP A 1 94 ? 18.194 -2.765 -12.714 1.00 75.31 94 ASP A CA 1
ATOM 757 C C . ASP A 1 94 ? 16.903 -2.952 -13.534 1.00 75.31 94 ASP A C 1
ATOM 759 O O . ASP A 1 94 ? 16.345 -2.015 -14.101 1.00 75.31 94 ASP A O 1
ATOM 763 N N . TRP A 1 95 ? 16.334 -4.162 -13.486 1.00 78.75 95 TRP A N 1
ATOM 764 C CA . TRP A 1 95 ? 15.048 -4.466 -14.101 1.00 78.75 95 TRP A CA 1
ATOM 765 C C . TRP A 1 95 ? 13.895 -4.397 -13.095 1.00 78.75 95 TRP A C 1
ATOM 767 O O . TRP A 1 95 ? 13.876 -5.107 -12.084 1.00 78.75 95 TRP A O 1
ATOM 777 N N . LYS A 1 96 ? 12.889 -3.571 -13.404 1.00 84.38 96 LYS A N 1
ATOM 778 C CA . LYS A 1 96 ? 11.718 -3.341 -12.553 1.00 84.38 96 LYS A CA 1
ATOM 779 C C . LYS A 1 96 ? 10.420 -3.809 -13.209 1.00 84.38 96 LYS A C 1
ATOM 781 O O . LYS A 1 96 ? 10.140 -3.506 -14.364 1.00 84.38 96 LYS A O 1
ATOM 786 N N . GLN A 1 97 ? 9.599 -4.528 -12.442 1.00 85.12 97 GLN A N 1
ATOM 787 C CA . GLN A 1 97 ? 8.287 -5.013 -12.873 1.00 85.12 97 GLN A CA 1
ATOM 788 C C . GLN A 1 97 ? 7.285 -4.951 -11.718 1.00 85.12 97 GLN A C 1
ATOM 790 O O . GLN A 1 97 ? 7.617 -5.240 -10.570 1.00 85.12 97 GLN A O 1
ATOM 795 N N . VAL A 1 98 ? 6.025 -4.633 -12.024 1.00 85.19 98 VAL A N 1
ATOM 796 C CA . VAL A 1 98 ? 4.931 -4.571 -11.033 1.00 85.19 98 VAL A CA 1
ATOM 797 C C . VAL A 1 98 ? 4.770 -5.883 -10.248 1.00 85.19 98 VAL A C 1
ATOM 799 O O . VAL A 1 98 ? 4.469 -5.855 -9.055 1.00 85.19 98 VAL A O 1
ATOM 802 N N . SER A 1 99 ? 4.996 -7.034 -10.889 1.00 87.56 99 SER A N 1
ATOM 803 C CA . SER A 1 99 ? 4.889 -8.368 -10.275 1.00 87.56 99 SER A CA 1
ATOM 804 C C . SER A 1 99 ? 5.850 -8.575 -9.101 1.00 87.56 99 SER A C 1
ATOM 806 O O . SER A 1 99 ? 5.552 -9.354 -8.199 1.00 87.56 99 SER A O 1
ATOM 808 N N . TYR A 1 100 ? 6.965 -7.846 -9.056 1.00 88.81 100 TYR A N 1
ATOM 809 C CA . TYR A 1 100 ? 7.927 -7.934 -7.963 1.00 88.81 100 TYR A CA 1
ATOM 810 C C . TYR A 1 100 ? 7.406 -7.370 -6.646 1.00 88.81 100 TYR A C 1
ATOM 812 O O . TYR A 1 100 ? 7.859 -7.789 -5.586 1.00 88.81 100 TYR A O 1
ATOM 820 N N . MET A 1 101 ? 6.423 -6.470 -6.689 1.00 90.62 101 MET A N 1
ATOM 821 C CA . MET A 1 101 ? 5.822 -5.881 -5.489 1.00 90.62 101 MET A CA 1
ATOM 822 C C . MET A 1 101 ? 4.693 -6.727 -4.899 1.00 90.62 101 MET A C 1
ATOM 824 O O . MET A 1 101 ? 4.167 -6.383 -3.844 1.00 90.62 101 MET A O 1
ATOM 828 N N . VAL A 1 102 ? 4.325 -7.849 -5.529 1.00 91.38 102 VAL A N 1
ATOM 829 C CA . VAL A 1 102 ? 3.228 -8.711 -5.060 1.00 91.38 102 VAL A CA 1
ATOM 830 C C . VAL A 1 102 ? 3.353 -9.110 -3.576 1.00 91.38 102 VAL A C 1
ATOM 832 O O . VAL A 1 102 ? 2.344 -9.020 -2.878 1.00 91.38 102 VAL A O 1
ATOM 835 N N . PRO A 1 103 ? 4.542 -9.464 -3.039 1.00 93.38 103 PRO A N 1
ATOM 836 C CA . PRO A 1 103 ? 4.692 -9.838 -1.626 1.00 93.38 103 PRO A CA 1
ATOM 837 C C . PRO A 1 103 ? 4.410 -8.711 -0.621 1.00 93.38 103 PRO A C 1
ATOM 839 O O . PRO A 1 103 ? 4.102 -8.977 0.540 1.00 93.38 103 PRO A O 1
ATOM 842 N N . VAL A 1 104 ? 4.482 -7.450 -1.054 1.00 93.88 104 VAL A N 1
ATOM 843 C CA . VAL A 1 104 ? 4.255 -6.279 -0.198 1.00 93.88 104 VAL A CA 1
ATOM 844 C C . VAL A 1 104 ? 2.769 -6.103 0.128 1.00 93.88 104 VAL A C 1
ATOM 846 O O . VAL A 1 104 ? 2.430 -5.686 1.238 1.00 93.88 104 VAL A O 1
ATOM 849 N N . PHE A 1 105 ? 1.869 -6.442 -0.801 1.00 91.44 105 PHE A N 1
ATOM 850 C CA . PHE A 1 105 ? 0.434 -6.189 -0.626 1.00 91.44 105 PHE A CA 1
ATOM 851 C C . PHE A 1 105 ? -0.191 -6.970 0.539 1.00 91.44 105 PHE A C 1
ATOM 853 O O . PHE A 1 105 ? -0.840 -6.324 1.357 1.00 91.44 105 PHE A O 1
ATOM 860 N N . PRO A 1 106 ? 0.061 -8.282 0.730 1.00 92.44 106 PRO A N 1
ATOM 861 C CA . PRO A 1 106 ? -0.449 -8.997 1.900 1.00 92.44 106 PRO A CA 1
ATOM 862 C C . PRO A 1 106 ? 0.009 -8.391 3.233 1.00 92.44 106 PRO A C 1
ATOM 864 O O . PRO A 1 106 ? -0.766 -8.330 4.185 1.00 92.44 106 PRO A O 1
ATOM 867 N N . ALA A 1 107 ? 1.253 -7.905 3.314 1.00 94.38 107 ALA A N 1
ATOM 868 C CA . ALA A 1 107 ? 1.750 -7.242 4.519 1.00 94.38 107 ALA A CA 1
ATOM 869 C C . ALA A 1 107 ? 0.988 -5.934 4.793 1.00 94.38 107 ALA A C 1
ATOM 871 O O . ALA A 1 107 ? 0.576 -5.683 5.928 1.00 94.38 107 ALA A O 1
ATOM 872 N N . LEU A 1 108 ? 0.748 -5.130 3.753 1.00 93.62 108 LEU A N 1
ATOM 873 C CA . LEU A 1 108 ? -0.056 -3.910 3.848 1.00 93.62 108 LEU A CA 1
ATOM 874 C C . LEU A 1 108 ? -1.524 -4.200 4.180 1.00 93.62 108 LEU A C 1
ATOM 876 O O . LEU A 1 108 ? -2.114 -3.455 4.960 1.00 93.62 108 LEU A O 1
ATOM 880 N N . ASP A 1 109 ? -2.097 -5.289 3.668 1.00 92.38 109 ASP A N 1
ATOM 881 C CA . ASP A 1 109 ? -3.468 -5.707 3.972 1.00 92.38 109 ASP A CA 1
ATOM 882 C C . ASP A 1 109 ? -3.627 -6.089 5.448 1.00 92.38 109 ASP A C 1
ATOM 884 O O . ASP A 1 109 ? -4.607 -5.705 6.089 1.00 92.38 109 ASP A O 1
ATOM 888 N N . VAL A 1 110 ? -2.636 -6.773 6.034 1.00 93.56 110 VAL A N 1
ATOM 889 C CA . VAL A 1 110 ? -2.620 -7.065 7.476 1.00 93.56 110 VAL A CA 1
ATOM 890 C C . VAL A 1 110 ? -2.537 -5.770 8.288 1.00 93.56 110 VAL A C 1
ATOM 892 O O . VAL A 1 110 ? -3.295 -5.594 9.245 1.00 93.56 110 VAL A O 1
ATOM 895 N N . VAL A 1 111 ? -1.670 -4.829 7.900 1.00 94.25 111 VAL A N 1
ATOM 896 C CA . VAL A 1 111 ? -1.582 -3.512 8.555 1.00 94.25 111 VAL A CA 1
ATOM 897 C C . VAL A 1 111 ? -2.912 -2.756 8.438 1.00 94.25 111 VAL A C 1
ATOM 899 O O . VAL A 1 111 ? -3.408 -2.227 9.432 1.00 94.25 111 VAL A O 1
ATOM 902 N N . ALA A 1 112 ? -3.549 -2.762 7.267 1.00 92.81 112 ALA A N 1
ATOM 903 C CA . ALA A 1 112 ? -4.861 -2.158 7.058 1.00 92.81 112 ALA A CA 1
ATOM 904 C C . ALA A 1 112 ? -5.943 -2.809 7.936 1.00 92.81 112 ALA A C 1
ATOM 906 O O . ALA A 1 112 ? -6.735 -2.102 8.564 1.00 92.81 112 ALA A O 1
ATOM 907 N N . ALA A 1 113 ? -5.945 -4.138 8.064 1.00 91.19 113 ALA A N 1
ATOM 908 C CA . ALA A 1 113 ? -6.863 -4.855 8.945 1.00 91.19 113 ALA A CA 1
ATOM 909 C C . ALA A 1 113 ? -6.702 -4.418 10.411 1.00 91.19 113 ALA A C 1
ATOM 911 O O . ALA A 1 113 ? -7.698 -4.157 11.090 1.00 91.19 113 ALA A O 1
ATOM 912 N N . PHE A 1 114 ? -5.462 -4.237 10.884 1.00 91.81 114 PHE A N 1
ATOM 913 C CA . PHE A 1 114 ? -5.202 -3.666 12.208 1.00 91.81 114 PHE A CA 1
ATOM 914 C C . PHE A 1 114 ? -5.814 -2.270 12.359 1.00 91.81 114 PHE A C 1
ATOM 916 O O . PHE A 1 114 ? -6.424 -1.984 13.391 1.00 91.81 114 PHE A O 1
ATOM 923 N N . GLY A 1 115 ? -5.662 -1.391 11.368 1.00 89.88 115 GLY A N 1
ATOM 924 C CA . GLY A 1 115 ? -6.231 -0.039 11.410 1.00 89.88 115 GLY A CA 1
ATOM 925 C C . GLY A 1 115 ? -7.757 -0.039 11.440 1.00 89.88 115 GLY A C 1
ATOM 926 O O . GLY A 1 115 ? -8.370 0.739 12.178 1.00 89.88 115 GLY A O 1
ATOM 927 N N . LEU A 1 116 ? -8.377 -0.968 10.713 1.00 90.12 116 LEU A N 1
ATOM 928 C CA . LEU A 1 116 ? -9.824 -1.153 10.701 1.00 90.12 116 LEU A CA 1
ATOM 929 C C . LEU A 1 116 ? -10.337 -1.616 12.071 1.00 90.12 116 LEU A C 1
ATOM 931 O O . LEU A 1 116 ? -11.251 -1.001 12.624 1.00 90.12 116 LEU A O 1
ATOM 935 N N . VAL A 1 117 ? -9.712 -2.634 12.673 1.00 87.94 117 VAL A N 1
ATOM 936 C CA . VAL A 1 117 ? -10.088 -3.120 14.013 1.00 87.94 117 VAL A CA 1
ATOM 937 C C . VAL A 1 117 ? -9.951 -2.003 15.051 1.00 87.94 117 VAL A C 1
ATOM 939 O O . VAL A 1 117 ? -10.907 -1.708 15.770 1.00 87.94 117 VAL A O 1
ATOM 942 N N . GLN A 1 118 ? -8.824 -1.289 15.062 1.00 87.19 118 GLN A N 1
ATOM 943 C CA . GLN A 1 118 ? -8.582 -0.183 15.999 1.00 87.19 118 GLN A CA 1
ATOM 944 C C . GLN A 1 118 ? -9.570 0.979 15.829 1.00 87.19 118 GLN A C 1
ATOM 946 O O . GLN A 1 118 ? -9.979 1.603 16.817 1.00 87.19 118 GLN A O 1
ATOM 951 N N . SER A 1 119 ? -9.996 1.253 14.592 1.00 86.81 119 SER A N 1
ATOM 952 C CA . SER A 1 119 ? -11.054 2.226 14.303 1.00 86.81 119 SER A CA 1
ATOM 953 C C . SER A 1 119 ? -12.366 1.816 14.964 1.00 86.81 119 SER A C 1
ATOM 955 O O . SER A 1 119 ? -12.983 2.613 15.676 1.00 86.81 119 SER A O 1
ATOM 957 N N . THR A 1 120 ? -12.762 0.551 14.806 1.00 85.00 120 THR A N 1
ATOM 958 C CA . THR A 1 120 ? -14.016 0.044 15.378 1.00 85.00 120 THR A CA 1
ATOM 959 C C . THR A 1 120 ? -14.005 -0.000 16.907 1.00 85.00 120 THR A C 1
ATOM 961 O O . THR A 1 120 ? -14.977 0.423 17.539 1.00 85.00 120 THR A O 1
ATOM 964 N N . GLU A 1 121 ? -12.892 -0.408 17.524 1.00 82.94 121 GLU A N 1
ATOM 965 C CA . GLU A 1 121 ? -12.729 -0.357 18.981 1.00 82.94 121 GLU A CA 1
ATOM 966 C C . GLU A 1 121 ? -12.782 1.080 19.507 1.00 82.94 121 GLU A C 1
ATOM 968 O O . GLU A 1 121 ? -13.358 1.353 20.564 1.00 82.94 121 GLU A O 1
ATOM 973 N N . GLY A 1 122 ? -12.216 2.020 18.747 1.00 80.62 122 GLY A N 1
ATOM 974 C CA . GLY A 1 122 ? -12.280 3.441 19.045 1.00 80.62 122 GLY A CA 1
ATOM 975 C C . GLY A 1 122 ? -13.699 3.980 19.098 1.00 80.62 122 GLY A C 1
ATOM 976 O O . GLY A 1 122 ? -14.041 4.696 20.040 1.00 80.62 122 GLY A O 1
ATOM 977 N N . ILE A 1 123 ? -14.521 3.603 18.118 1.00 80.69 123 ILE A N 1
ATOM 978 C CA . ILE A 1 123 ? -15.933 3.989 18.030 1.00 80.69 123 ILE A CA 1
ATOM 979 C C . ILE A 1 123 ? -16.727 3.404 19.207 1.00 80.69 123 ILE A C 1
ATOM 981 O O . ILE A 1 123 ? -17.535 4.104 19.819 1.00 80.69 123 ILE A O 1
ATOM 985 N N . GLY A 1 124 ? -16.460 2.150 19.587 1.00 73.19 124 GLY A N 1
ATOM 986 C CA . GLY A 1 124 ? -17.152 1.471 20.689 1.00 73.19 124 GLY A CA 1
ATOM 987 C C . GLY A 1 124 ? -16.947 2.109 22.072 1.00 73.19 124 GLY A C 1
ATOM 988 O O . GLY A 1 124 ? -17.77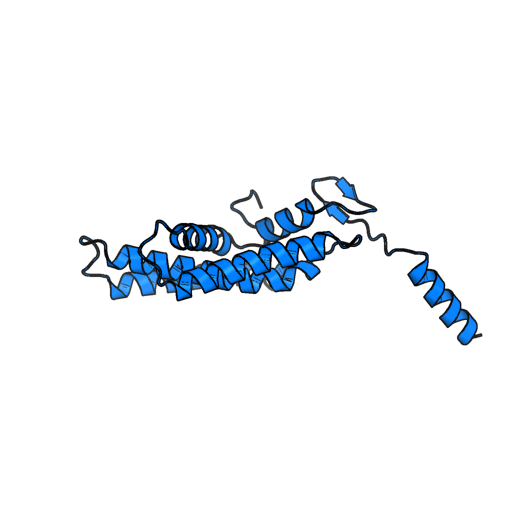6 1.914 22.964 1.00 73.19 124 GLY A O 1
ATOM 989 N N . ARG A 1 125 ? -15.877 2.895 22.258 1.00 74.56 125 ARG A N 1
ATOM 990 C CA . ARG A 1 125 ? -15.581 3.615 23.512 1.00 74.56 125 ARG A CA 1
ATOM 991 C C . ARG A 1 125 ? -16.244 4.992 23.602 1.00 74.56 125 ARG A C 1
ATOM 993 O O . ARG A 1 125 ? -16.223 5.596 24.672 1.00 74.56 125 ARG A O 1
ATOM 1000 N N . ILE A 1 126 ? -16.849 5.490 22.520 1.00 81.00 126 ILE A N 1
ATOM 1001 C CA . ILE A 1 126 ? -17.553 6.776 22.523 1.00 81.00 126 ILE A CA 1
ATOM 1002 C C . ILE A 1 126 ? -18.844 6.625 23.353 1.00 81.00 126 ILE A C 1
ATOM 1004 O O . ILE A 1 126 ? -19.710 5.825 22.981 1.00 81.00 126 ILE A O 1
ATOM 1008 N N . PRO A 1 127 ? -19.042 7.397 24.447 1.00 76.44 127 PRO A N 1
ATOM 1009 C CA . PRO A 1 127 ? -20.170 7.211 25.370 1.00 76.44 127 PRO A CA 1
ATOM 1010 C C . PRO A 1 127 ? -21.533 7.265 24.672 1.00 76.44 127 PRO A C 1
ATOM 1012 O O . PRO A 1 127 ? -22.420 6.458 24.944 1.00 76.44 127 PRO A O 1
ATOM 1015 N N . ARG A 1 128 ? -21.659 8.168 23.694 1.00 79.44 128 ARG A N 1
ATOM 1016 C CA . ARG A 1 128 ? -22.864 8.376 22.878 1.00 79.44 128 ARG A CA 1
ATOM 1017 C C . ARG A 1 128 ? -23.244 7.152 22.023 1.00 79.44 128 ARG A C 1
ATOM 1019 O O . ARG A 1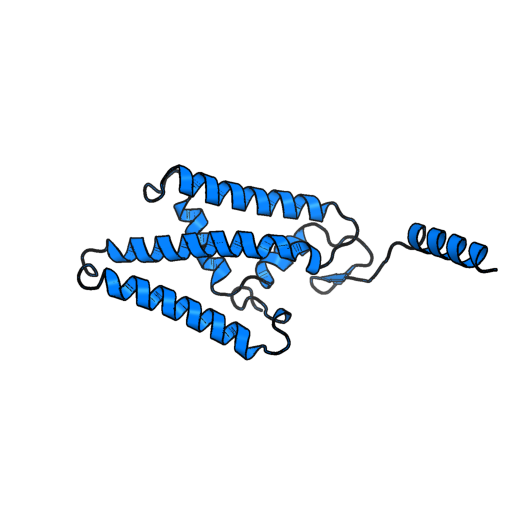 128 ? -24.404 7.003 21.652 1.00 79.44 128 ARG A O 1
ATOM 1026 N N . TRP A 1 129 ? -22.289 6.266 21.735 1.00 73.44 129 TRP A N 1
ATOM 1027 C CA . TRP A 1 129 ? -22.435 5.119 20.828 1.00 73.44 129 TRP A CA 1
ATOM 1028 C C . TRP A 1 129 ? -22.367 3.780 21.587 1.00 73.44 129 TRP A C 1
ATOM 1030 O O . TRP A 1 129 ? -22.508 2.711 20.994 1.00 73.44 129 TRP A O 1
ATOM 1040 N N . ARG A 1 130 ? -22.263 3.823 22.926 1.00 73.69 130 ARG A N 1
ATOM 1041 C CA . ARG A 1 130 ? -22.125 2.657 23.818 1.00 73.69 130 ARG A CA 1
ATOM 1042 C C . ARG A 1 130 ? -23.266 1.642 23.690 1.00 73.69 130 ARG A C 1
ATOM 1044 O O . ARG A 1 130 ? -23.019 0.440 23.769 1.00 73.69 130 ARG A O 1
ATOM 1051 N N . LYS A 1 131 ? -24.497 2.107 23.428 1.00 74.31 131 LYS A N 1
ATOM 1052 C CA . LYS A 1 131 ? -25.668 1.242 23.164 1.00 74.31 131 LYS A CA 1
ATOM 1053 C C . LYS A 1 131 ? -25.528 0.374 21.902 1.00 74.31 131 LYS A C 1
ATOM 1055 O O . LYS A 1 131 ? -26.154 -0.674 21.824 1.00 74.31 131 LYS A O 1
ATOM 1060 N N . TRP A 1 132 ? -24.676 0.761 20.952 1.00 76.88 132 TRP A N 1
ATOM 1061 C CA . TRP A 1 132 ? -24.448 0.036 19.695 1.00 76.88 132 TRP A CA 1
ATOM 1062 C C . TRP A 1 132 ? -23.045 -0.583 19.609 1.00 76.88 132 TRP A C 1
ATOM 1064 O O . TRP A 1 132 ? -22.626 -0.986 18.525 1.00 76.88 132 TRP A O 1
ATOM 1074 N N . ARG A 1 133 ? -22.326 -0.704 20.737 1.00 76.12 133 ARG A N 1
ATOM 1075 C CA . ARG A 1 133 ? -20.909 -1.119 20.779 1.00 76.12 133 ARG A CA 1
ATOM 1076 C C . ARG A 1 133 ? -20.587 -2.440 20.071 1.00 76.12 133 ARG A C 1
ATOM 1078 O O . ARG A 1 133 ? -19.450 -2.624 19.672 1.00 76.12 133 ARG A O 1
ATOM 1085 N N . TRP A 1 134 ? -21.562 -3.338 19.923 1.00 73.94 134 TRP A N 1
ATOM 1086 C CA . TRP A 1 134 ? -21.390 -4.625 19.237 1.00 73.94 134 TRP A CA 1
ATOM 1087 C C . TRP A 1 134 ? -21.856 -4.593 17.778 1.00 73.94 134 TRP A C 1
ATOM 1089 O O . TRP A 1 134 ? -21.259 -5.238 16.925 1.00 73.94 134 TRP A O 1
ATOM 1099 N N . ARG A 1 135 ? -22.902 -3.810 17.474 1.00 81.38 135 ARG A N 1
ATOM 1100 C CA . ARG A 1 135 ? -23.479 -3.735 16.124 1.00 81.38 135 ARG A CA 1
ATOM 1101 C C . ARG A 1 135 ? -22.638 -2.870 15.193 1.00 81.38 135 ARG A C 1
ATOM 1103 O O . ARG A 1 135 ? -22.430 -3.259 14.055 1.00 81.38 135 ARG A O 1
ATOM 1110 N N . LEU A 1 136 ? -22.122 -1.743 15.687 1.00 81.19 136 LEU A N 1
ATOM 1111 C CA . LEU A 1 136 ? -21.338 -0.797 14.887 1.00 81.19 136 LEU A CA 1
ATOM 1112 C C . LEU A 1 136 ? -20.047 -1.403 14.311 1.00 81.19 136 LEU A C 1
ATOM 1114 O O . LEU A 1 136 ? -19.846 -1.263 13.104 1.00 81.19 136 LEU A O 1
ATOM 1118 N N . PRO A 1 137 ? -19.200 -2.106 15.097 1.00 82.81 137 PRO A N 1
ATOM 1119 C CA . PRO A 1 137 ? -18.019 -2.776 14.557 1.00 82.81 137 PRO A CA 1
ATOM 1120 C C . PRO A 1 137 ? -18.370 -3.790 13.474 1.00 82.81 137 PRO A C 1
ATOM 1122 O O . PRO A 1 137 ? -17.782 -3.752 12.399 1.00 82.81 137 PRO A O 1
ATOM 1125 N N . MET A 1 138 ? -19.373 -4.641 13.727 1.00 83.62 138 MET A N 1
ATOM 1126 C CA . MET A 1 138 ? -19.825 -5.644 12.763 1.00 83.62 138 MET A CA 1
ATOM 1127 C C . MET A 1 138 ? -20.304 -4.988 11.472 1.00 83.62 138 MET A C 1
ATOM 1129 O O . MET A 1 138 ? -19.826 -5.347 10.406 1.00 83.62 138 MET A O 1
ATOM 1133 N N . THR A 1 139 ? -21.166 -3.971 11.554 1.00 85.69 139 THR A N 1
ATOM 1134 C CA . THR A 1 139 ? -21.636 -3.260 10.358 1.00 85.69 139 THR A CA 1
ATOM 1135 C C . THR A 1 139 ? -20.499 -2.593 9.595 1.00 85.69 139 THR A C 1
ATOM 1137 O O . THR A 1 139 ? -20.511 -2.611 8.372 1.00 85.69 139 THR A O 1
ATOM 1140 N N . PHE A 1 140 ? -19.504 -2.034 10.290 1.00 85.38 140 PHE A N 1
ATOM 1141 C CA . PHE A 1 140 ? -18.383 -1.350 9.649 1.00 85.38 140 PHE A CA 1
ATOM 1142 C C . PHE A 1 140 ? -17.439 -2.336 8.951 1.00 85.38 140 PHE A C 1
ATOM 1144 O O . PHE A 1 140 ? -17.077 -2.115 7.800 1.00 85.38 140 PHE A O 1
ATOM 1151 N N . ILE A 1 141 ? -17.108 -3.456 9.605 1.00 87.25 141 ILE A N 1
ATOM 1152 C CA . ILE A 1 141 ? -16.322 -4.549 9.013 1.00 87.25 141 ILE A CA 1
ATOM 1153 C C . ILE A 1 141 ? -17.069 -5.147 7.816 1.00 87.25 141 ILE A C 1
ATOM 1155 O O . ILE A 1 141 ? -16.494 -5.289 6.742 1.00 87.25 141 ILE A O 1
ATOM 1159 N N . SER A 1 142 ? -18.358 -5.462 7.969 1.00 88.38 142 SER A N 1
ATOM 1160 C CA . SER A 1 142 ? -19.171 -6.019 6.884 1.00 88.38 142 SER A CA 1
ATOM 1161 C C . SER A 1 142 ? -19.275 -5.061 5.701 1.00 88.38 142 SER A C 1
ATOM 1163 O O . SER A 1 142 ? -19.142 -5.497 4.563 1.00 88.38 142 SER A O 1
ATOM 1165 N N . LEU A 1 143 ? -19.463 -3.762 5.953 1.00 89.19 143 LEU A N 1
ATOM 1166 C CA . LEU A 1 143 ? -19.514 -2.748 4.902 1.00 89.19 143 LEU A CA 1
ATOM 1167 C C . LEU A 1 143 ? -18.169 -2.618 4.180 1.00 89.19 143 LEU A C 1
ATOM 1169 O O . LEU A 1 143 ? -18.145 -2.566 2.956 1.00 89.19 143 LEU A O 1
ATOM 1173 N N . ALA A 1 144 ? -17.063 -2.608 4.924 1.00 87.31 144 ALA A N 1
ATOM 1174 C CA . ALA A 1 144 ? -15.712 -2.578 4.375 1.00 87.31 144 ALA A CA 1
ATOM 1175 C C . ALA A 1 144 ? -15.439 -3.783 3.459 1.00 87.31 144 ALA A C 1
ATOM 1177 O O . ALA A 1 144 ? -14.989 -3.609 2.328 1.00 87.31 144 ALA A O 1
ATOM 1178 N N . LEU A 1 145 ? -15.785 -4.993 3.909 1.00 88.25 145 LEU A N 1
ATOM 1179 C CA . LEU A 1 145 ? -15.654 -6.215 3.111 1.00 88.25 145 LEU A CA 1
ATOM 1180 C C . LEU A 1 145 ? -16.572 -6.204 1.884 1.00 88.25 145 LEU A C 1
ATOM 1182 O O . LEU A 1 145 ? -16.144 -6.600 0.803 1.00 88.25 145 LEU A O 1
ATOM 1186 N N . ALA A 1 146 ? -17.809 -5.721 2.024 1.00 90.00 146 ALA A N 1
ATOM 1187 C CA . ALA A 1 146 ? -18.747 -5.602 0.912 1.00 90.00 146 ALA A CA 1
ATOM 1188 C C . ALA A 1 146 ? -18.257 -4.600 -0.145 1.00 90.00 146 ALA A C 1
ATOM 1190 O O . ALA A 1 146 ? -18.345 -4.888 -1.336 1.00 90.00 146 ALA A O 1
ATOM 1191 N N . LEU A 1 147 ? -17.688 -3.462 0.270 1.00 87.19 147 LEU A N 1
ATOM 1192 C CA . LEU A 1 147 ? -17.068 -2.500 -0.644 1.00 87.19 147 LEU A CA 1
ATOM 1193 C C . LEU A 1 147 ? -15.860 -3.107 -1.362 1.00 87.19 147 LEU A C 1
ATOM 1195 O O . LEU A 1 147 ? -15.759 -2.988 -2.581 1.00 87.19 147 LEU A O 1
ATOM 1199 N N . GLN A 1 148 ? -14.973 -3.788 -0.628 1.00 86.31 148 GLN A N 1
ATOM 1200 C CA . GLN A 1 148 ? -13.815 -4.470 -1.209 1.00 86.31 148 GLN A CA 1
ATOM 1201 C C . GLN A 1 148 ? -14.269 -5.498 -2.257 1.00 86.31 148 GLN A C 1
ATOM 1203 O O . GLN A 1 148 ? -13.758 -5.515 -3.375 1.00 86.31 148 GLN A O 1
ATOM 1208 N N . ALA A 1 149 ? -15.280 -6.307 -1.924 1.00 86.19 149 ALA A N 1
ATOM 1209 C CA . ALA A 1 149 ? -15.858 -7.289 -2.830 1.00 86.19 149 ALA A CA 1
ATOM 1210 C C . ALA A 1 149 ? -16.476 -6.622 -4.066 1.00 86.19 149 ALA A C 1
ATOM 1212 O O . ALA A 1 149 ? -16.194 -7.049 -5.180 1.00 86.19 149 ALA A O 1
ATOM 1213 N N . ALA A 1 150 ? -17.258 -5.551 -3.901 1.00 86.94 150 ALA A N 1
ATOM 1214 C CA . ALA A 1 150 ? -17.865 -4.828 -5.018 1.00 86.94 150 ALA A CA 1
ATOM 1215 C C . ALA A 1 150 ? -16.812 -4.263 -5.987 1.00 86.94 150 ALA A C 1
ATOM 1217 O O . ALA A 1 150 ? -16.959 -4.395 -7.202 1.00 86.94 150 ALA A O 1
ATOM 1218 N N . ILE A 1 151 ? -15.722 -3.692 -5.459 1.00 82.31 151 ILE A N 1
ATOM 1219 C CA . ILE A 1 151 ? -14.605 -3.175 -6.263 1.00 82.31 151 ILE A CA 1
ATOM 1220 C C . ILE A 1 151 ? -13.926 -4.308 -7.043 1.00 82.31 151 ILE A C 1
ATOM 1222 O O . ILE A 1 151 ? -13.669 -4.162 -8.237 1.00 82.31 151 ILE A O 1
ATOM 1226 N N . VAL A 1 152 ? -13.656 -5.441 -6.388 1.00 82.81 152 VAL A N 1
ATOM 1227 C CA . VAL A 1 152 ? -12.979 -6.592 -7.004 1.00 82.81 152 VAL A CA 1
ATOM 1228 C C . VAL A 1 152 ? -13.871 -7.267 -8.050 1.00 82.81 152 VAL A C 1
ATOM 1230 O O . VAL A 1 152 ? -13.431 -7.481 -9.178 1.00 82.81 152 VAL A O 1
ATOM 1233 N N . PHE A 1 153 ? -15.133 -7.557 -7.725 1.00 84.81 153 PHE A N 1
ATOM 1234 C CA . PHE A 1 153 ? -16.065 -8.234 -8.633 1.00 84.81 153 PHE A CA 1
ATOM 1235 C C . PHE A 1 153 ? -16.409 -7.400 -9.866 1.00 84.81 153 PHE A C 1
ATOM 1237 O O . PHE A 1 153 ? -16.521 -7.962 -10.952 1.00 84.81 153 PHE A O 1
ATOM 1244 N N . SER A 1 154 ? -16.497 -6.074 -9.730 1.00 84.56 154 SER A N 1
ATOM 1245 C CA . SER A 1 154 ? -16.714 -5.169 -10.867 1.00 84.56 154 SER A CA 1
ATOM 1246 C C . SER A 1 154 ? -15.605 -5.270 -11.926 1.00 84.56 154 SER A C 1
ATOM 1248 O O . SER A 1 154 ? -15.831 -4.990 -13.100 1.00 84.56 154 SER A O 1
ATOM 1250 N N . ARG A 1 155 ? -14.403 -5.723 -11.538 1.00 83.06 155 ARG A N 1
ATOM 1251 C CA . ARG A 1 155 ? -13.243 -5.843 -12.433 1.00 83.06 155 ARG A CA 1
ATOM 1252 C C . ARG A 1 155 ? -12.982 -7.262 -12.936 1.00 83.06 155 ARG A C 1
ATOM 1254 O O . ARG A 1 155 ? -11.937 -7.496 -13.534 1.00 83.06 155 ARG A O 1
ATOM 1261 N N . HIS A 1 156 ? -13.890 -8.211 -12.717 1.00 80.81 156 HIS A N 1
ATOM 1262 C CA . HIS A 1 156 ? -13.757 -9.554 -13.283 1.00 80.81 156 HIS A CA 1
ATOM 1263 C C . HIS A 1 156 ? -13.757 -9.497 -14.828 1.00 80.81 156 HIS A C 1
ATOM 1265 O O . HIS A 1 156 ? -14.601 -8.803 -15.396 1.00 80.81 156 HIS A O 1
ATOM 1271 N N . PRO A 1 157 ? -12.858 -10.216 -15.535 1.00 84.44 157 PRO A N 1
ATOM 1272 C CA . PRO A 1 157 ? -11.855 -11.177 -15.047 1.00 84.44 157 PRO A CA 1
ATOM 1273 C C . PRO A 1 157 ? -10.473 -10.576 -14.718 1.00 84.44 157 PRO A C 1
ATOM 1275 O O . PRO A 1 157 ? -9.575 -11.288 -14.273 1.00 84.44 157 PRO A O 1
ATOM 1278 N N . TYR A 1 158 ? -10.279 -9.272 -14.915 1.00 81.25 158 TYR A N 1
ATOM 1279 C CA . TYR A 1 158 ? -8.989 -8.590 -14.787 1.00 81.25 158 TYR A CA 1
ATOM 1280 C C . TYR A 1 158 ? -8.861 -7.774 -13.493 1.00 81.25 158 TYR A C 1
ATOM 1282 O O . TYR A 1 158 ? -8.783 -6.541 -13.504 1.00 81.25 158 TYR A O 1
ATOM 1290 N N . TYR A 1 159 ? -8.743 -8.473 -12.364 1.00 77.69 159 TYR A N 1
ATOM 1291 C CA . TYR A 1 159 ? -8.625 -7.874 -11.027 1.00 77.69 159 TYR A CA 1
ATOM 1292 C C . TYR A 1 159 ? -7.429 -6.917 -10.867 1.00 77.69 159 TYR A C 1
ATOM 1294 O O . TYR A 1 159 ? -7.495 -5.948 -10.114 1.00 77.69 159 TYR A O 1
ATOM 1302 N N . GLY A 1 160 ? -6.349 -7.145 -11.623 1.00 71.00 160 GLY A N 1
ATOM 1303 C CA . GLY A 1 160 ? -5.133 -6.327 -11.587 1.00 71.00 160 GLY A CA 1
ATOM 1304 C C . GLY A 1 160 ? -5.249 -4.944 -12.240 1.00 71.00 160 GLY A C 1
ATOM 1305 O O . GLY A 1 160 ? -4.318 -4.148 -12.119 1.00 71.00 160 GLY A O 1
ATOM 1306 N N . THR A 1 161 ? -6.362 -4.635 -12.918 1.00 78.00 161 THR A N 1
ATOM 1307 C CA . THR A 1 161 ? -6.589 -3.333 -13.588 1.00 78.00 161 THR A CA 1
ATOM 1308 C C . THR A 1 161 ? -7.031 -2.228 -12.635 1.00 78.00 161 THR A C 1
ATOM 1310 O O . THR A 1 161 ? -7.177 -1.076 -13.043 1.00 78.00 161 THR A O 1
ATOM 1313 N N . HIS A 1 162 ? -7.261 -2.567 -11.368 1.00 81.50 162 HIS A N 1
ATOM 1314 C CA . HIS A 1 162 ? -7.621 -1.596 -10.352 1.00 81.50 162 HIS A CA 1
ATOM 1315 C C . HIS A 1 162 ? -6.495 -0.576 -10.117 1.00 81.50 162 HIS A C 1
ATOM 1317 O O . HIS A 1 162 ? -5.325 -0.947 -9.990 1.00 81.50 162 HIS A O 1
ATOM 1323 N N . HIS A 1 163 ? -6.892 0.693 -10.009 1.00 82.00 163 HIS A N 1
ATOM 1324 C CA . HIS A 1 163 ? -6.056 1.810 -9.582 1.00 82.00 163 HIS A CA 1
ATOM 1325 C C . HIS A 1 163 ? -6.762 2.570 -8.458 1.00 82.00 163 HIS A C 1
ATOM 1327 O O . HIS A 1 163 ? -7.993 2.626 -8.403 1.00 82.00 163 HIS A O 1
ATOM 1333 N N . ASN A 1 164 ? -5.977 3.118 -7.538 1.00 83.50 164 ASN A N 1
ATOM 1334 C CA . ASN A 1 164 ? -6.472 3.831 -6.375 1.00 83.50 164 ASN A CA 1
ATOM 1335 C C . ASN A 1 164 ? -7.148 5.151 -6.769 1.00 83.50 164 ASN A C 1
ATOM 1337 O O . ASN A 1 164 ? -6.478 6.110 -7.152 1.00 83.50 164 ASN A O 1
ATOM 1341 N N . THR A 1 165 ? -8.467 5.230 -6.598 1.00 81.69 165 THR A N 1
ATOM 1342 C CA . THR A 1 165 ? -9.256 6.431 -6.914 1.00 81.69 165 THR A CA 1
ATOM 1343 C C . THR A 1 165 ? -8.876 7.645 -6.063 1.00 81.69 165 THR A C 1
ATOM 1345 O O . THR A 1 165 ? -9.039 8.774 -6.513 1.00 81.69 165 THR A O 1
ATOM 1348 N N . LEU A 1 166 ? -8.319 7.446 -4.860 1.00 78.94 166 LEU A N 1
ATOM 1349 C CA . LEU A 1 166 ? -7.868 8.545 -3.993 1.00 78.94 166 LEU A CA 1
ATOM 1350 C C . LEU A 1 166 ? -6.653 9.294 -4.551 1.00 78.94 166 LEU A C 1
ATOM 1352 O O . LEU A 1 166 ? -6.391 10.421 -4.143 1.00 78.94 166 LEU A O 1
ATOM 1356 N N . LEU A 1 167 ? -5.907 8.669 -5.460 1.00 80.44 167 LEU A N 1
ATOM 1357 C CA . LEU A 1 167 ? -4.691 9.225 -6.050 1.00 80.44 167 LEU A CA 1
ATOM 1358 C C . LEU A 1 167 ? -4.899 9.636 -7.512 1.00 80.44 167 LEU A C 1
ATOM 1360 O O . LEU A 1 167 ? -3.936 9.707 -8.269 1.00 80.44 167 LEU A O 1
ATOM 1364 N N . GLY A 1 168 ? -6.154 9.899 -7.894 1.00 67.81 168 GLY A N 1
ATOM 1365 C CA . GLY A 1 168 ? -6.521 10.314 -9.249 1.00 67.81 168 GLY A CA 1
ATOM 1366 C C . GLY A 1 168 ? -6.547 9.173 -10.264 1.00 67.81 168 GLY A C 1
ATOM 1367 O O . GLY A 1 168 ? -6.318 9.435 -11.440 1.00 67.81 168 GLY A O 1
ATOM 1368 N N . GLY A 1 169 ? -6.763 7.940 -9.784 1.00 54.53 169 GLY A N 1
ATOM 1369 C CA . GLY A 1 169 ? -6.743 6.709 -10.580 1.00 54.53 169 GLY A CA 1
ATOM 1370 C C . GLY A 1 169 ? -7.587 6.726 -11.845 1.00 54.53 169 GLY A C 1
ATOM 1371 O O . GLY A 1 169 ? -8.644 7.395 -11.858 1.00 54.53 169 GLY A O 1
#